Protein AF-A0A7V7JLJ2-F1 (afdb_monomer_lite)

Structure (mmCIF, N/CA/C/O backbone):
data_AF-A0A7V7JLJ2-F1
#
_entry.id   AF-A0A7V7JLJ2-F1
#
loop_
_atom_site.group_PDB
_atom_site.id
_atom_site.type_symbol
_atom_site.label_atom_id
_atom_site.label_alt_id
_atom_site.label_comp_id
_atom_site.label_asym_id
_atom_site.label_entity_id
_atom_site.label_seq_id
_atom_site.pdbx_PDB_ins_code
_atom_site.Cartn_x
_atom_site.Cartn_y
_atom_site.Cartn_z
_atom_site.occupancy
_atom_site.B_iso_or_equiv
_atom_site.auth_seq_id
_atom_site.auth_comp_id
_atom_site.auth_asym_id
_atom_site.auth_atom_id
_atom_site.pdbx_PDB_model_num
ATOM 1 N N . LYS A 1 1 ? 3.102 16.889 -3.162 1.00 49.25 1 LYS A N 1
ATOM 2 C CA . LYS A 1 1 ? 2.553 16.079 -4.281 1.00 49.25 1 LYS A CA 1
ATOM 3 C C . LYS A 1 1 ? 3.765 15.407 -4.908 1.00 49.25 1 LYS A C 1
ATOM 5 O O . LYS A 1 1 ? 4.625 16.146 -5.341 1.00 49.25 1 LYS A O 1
ATOM 10 N N . THR A 1 2 ? 4.021 14.112 -4.749 1.00 48.03 2 THR A N 1
ATOM 11 C CA . THR A 1 2 ? 3.205 12.985 -5.231 1.00 48.03 2 THR A CA 1
ATOM 12 C C . THR A 1 2 ? 3.617 11.740 -4.437 1.00 48.03 2 THR A C 1
ATOM 14 O O . THR A 1 2 ? 4.744 11.281 -4.549 1.00 48.03 2 THR A O 1
ATOM 17 N N . ALA A 1 3 ? 2.730 11.213 -3.599 1.00 52.97 3 ALA A N 1
ATOM 18 C CA . ALA A 1 3 ? 3.077 10.132 -2.676 1.00 52.97 3 ALA A CA 1
ATOM 19 C C . ALA A 1 3 ? 2.983 8.722 -3.304 1.00 52.97 3 ALA A C 1
ATOM 21 O O . ALA A 1 3 ? 3.598 7.788 -2.813 1.00 52.97 3 ALA A O 1
ATOM 22 N N . ALA A 1 4 ? 2.260 8.572 -4.418 1.00 58.03 4 ALA A N 1
ATOM 23 C CA . ALA A 1 4 ? 2.186 7.314 -5.168 1.00 58.03 4 ALA A CA 1
ATOM 24 C C . ALA A 1 4 ? 3.370 7.092 -6.138 1.00 58.03 4 ALA A C 1
ATOM 26 O O . ALA A 1 4 ? 3.455 6.030 -6.754 1.00 58.03 4 ALA A O 1
ATOM 27 N N . LEU A 1 5 ? 4.270 8.076 -6.295 1.00 61.25 5 LEU A N 1
ATOM 28 C CA . LEU A 1 5 ? 5.477 7.916 -7.113 1.00 61.25 5 LEU A CA 1
ATOM 29 C C . LEU A 1 5 ? 6.392 6.876 -6.454 1.00 61.25 5 LEU A C 1
ATOM 31 O O . LEU A 1 5 ? 6.748 7.016 -5.286 1.00 61.25 5 LEU A O 1
ATOM 35 N N . GLY A 1 6 ? 6.743 5.832 -7.202 1.00 71.06 6 GLY A N 1
ATOM 36 C CA . GLY A 1 6 ? 7.638 4.763 -6.758 1.00 71.06 6 GLY A CA 1
ATOM 37 C C . GLY A 1 6 ? 6.961 3.438 -6.410 1.00 71.06 6 GLY A C 1
ATOM 38 O O . GLY A 1 6 ? 7.667 2.450 -6.264 1.00 71.06 6 GLY A O 1
ATOM 39 N N . LEU A 1 7 ? 5.624 3.360 -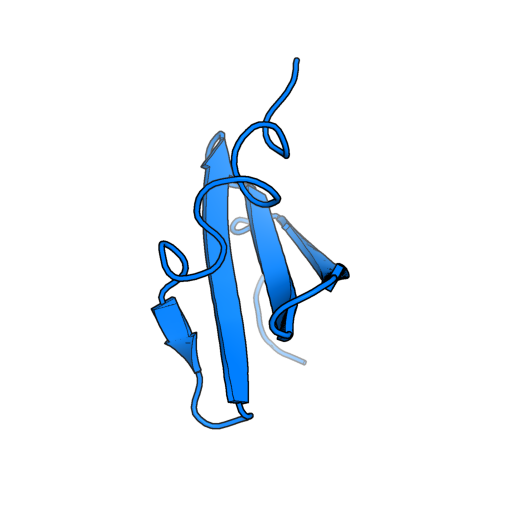6.325 1.00 79.12 7 LEU A N 1
ATOM 40 C CA . LEU A 1 7 ? 4.958 2.051 -6.209 1.00 79.12 7 LEU A CA 1
ATOM 41 C C . LEU A 1 7 ? 5.053 1.242 -7.506 1.00 79.12 7 LEU A C 1
ATOM 43 O O . LEU A 1 7 ? 5.131 0.023 -7.447 1.00 79.12 7 LEU A O 1
ATOM 47 N N . ALA A 1 8 ? 5.063 1.908 -8.663 1.00 78.38 8 ALA A N 1
ATOM 48 C CA . ALA A 1 8 ? 5.292 1.240 -9.942 1.00 78.38 8 ALA A CA 1
ATOM 49 C C . ALA A 1 8 ? 6.711 0.655 -10.045 1.00 78.38 8 ALA A C 1
ATOM 51 O O . ALA A 1 8 ? 6.879 -0.415 -10.620 1.00 78.38 8 ALA A O 1
ATOM 52 N N . ASP A 1 9 ? 7.698 1.342 -9.463 1.00 85.25 9 ASP A N 1
ATOM 53 C CA . ASP A 1 9 ? 9.109 0.956 -9.545 1.00 85.25 9 ASP A CA 1
ATOM 54 C C . ASP A 1 9 ? 9.517 -0.036 -8.442 1.00 85.25 9 ASP A C 1
ATOM 56 O O . ASP A 1 9 ? 10.357 -0.899 -8.675 1.00 85.25 9 ASP A O 1
ATOM 60 N N . PHE A 1 10 ? 8.920 0.079 -7.246 1.00 86.94 10 PHE A N 1
ATOM 61 C CA . PHE A 1 10 ? 9.249 -0.725 -6.059 1.00 86.94 10 PHE A CA 1
ATOM 62 C C . PHE A 1 10 ? 7.991 -1.173 -5.289 1.00 86.94 10 PHE A C 1
ATOM 64 O O . PHE A 1 10 ? 7.749 -0.734 -4.150 1.00 86.94 10 PHE A O 1
ATOM 71 N N . PRO A 1 11 ? 7.147 -2.023 -5.895 1.00 87.06 11 PRO A N 1
ATOM 72 C CA . PRO A 1 11 ? 5.863 -2.424 -5.323 1.00 87.06 11 PRO A CA 1
ATOM 73 C C . PRO A 1 11 ? 5.991 -3.261 -4.038 1.00 87.06 11 PRO A C 1
ATOM 75 O O . PRO A 1 11 ? 5.041 -3.396 -3.273 1.00 87.06 11 PRO A O 1
ATOM 78 N N . GLU A 1 12 ? 7.158 -3.826 -3.755 1.00 89.94 12 GLU A N 1
ATOM 79 C CA . GLU A 1 12 ? 7.429 -4.630 -2.562 1.00 89.94 12 GLU A CA 1
ATOM 80 C C . GLU A 1 12 ? 7.771 -3.820 -1.301 1.00 89.94 12 GLU A C 1
ATOM 82 O O . GLU A 1 12 ? 7.816 -4.404 -0.217 1.00 89.94 12 GLU A O 1
ATOM 87 N N . ARG A 1 13 ? 7.955 -2.491 -1.388 1.00 88.94 13 ARG A N 1
ATOM 88 C CA . ARG A 1 13 ? 8.305 -1.643 -0.222 1.00 88.94 13 ARG A CA 1
ATOM 89 C C . ARG A 1 13 ? 7.227 -1.594 0.860 1.00 88.94 13 ARG A C 1
ATOM 91 O O . ARG A 1 13 ? 7.533 -1.270 2.006 1.00 88.94 13 ARG A O 1
ATOM 98 N N . GLY A 1 14 ? 5.968 -1.854 0.512 1.00 90.81 14 GLY A N 1
ATOM 99 C CA . GLY A 1 14 ? 4.883 -1.905 1.490 1.00 90.81 14 GLY A CA 1
ATOM 100 C C . GLY A 1 14 ? 4.951 -3.161 2.351 1.00 90.81 14 GLY A C 1
ATOM 101 O O . GLY A 1 14 ? 5.292 -4.244 1.872 1.00 90.81 14 GLY A O 1
ATOM 102 N N . ARG A 1 15 ? 4.561 -3.028 3.619 1.00 93.38 15 ARG A N 1
ATOM 103 C CA . ARG A 1 15 ? 4.446 -4.143 4.560 1.00 93.38 15 ARG A CA 1
ATOM 104 C C . ARG A 1 15 ? 3.354 -5.099 4.083 1.00 93.38 15 ARG A C 1
ATOM 106 O O . ARG A 1 15 ? 2.222 -4.666 3.879 1.00 93.38 15 ARG A O 1
ATOM 113 N N . LEU A 1 16 ? 3.686 -6.382 3.931 1.00 95.06 16 LEU A N 1
ATOM 114 C CA . LEU A 1 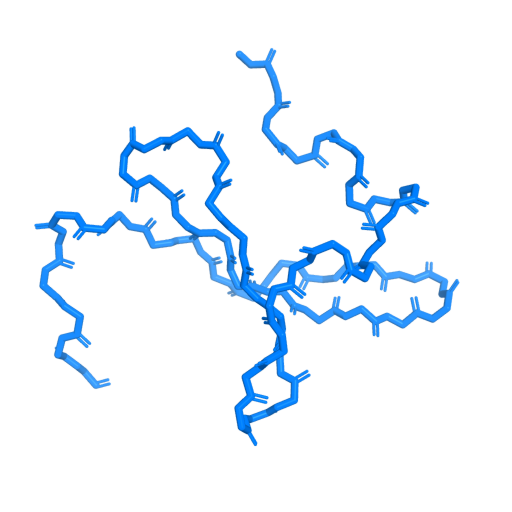16 ? 2.708 -7.420 3.607 1.00 95.06 16 LEU A CA 1
ATOM 115 C C . LEU A 1 16 ? 1.771 -7.649 4.802 1.00 95.06 16 LEU A C 1
ATOM 117 O O . LEU A 1 16 ? 2.216 -7.751 5.950 1.00 95.06 16 LEU A O 1
ATOM 121 N N . ARG A 1 17 ? 0.472 -7.694 4.529 1.00 93.44 17 ARG A N 1
ATOM 122 C CA . ARG A 1 17 ? -0.594 -7.980 5.489 1.00 93.44 17 ARG A CA 1
ATOM 123 C C . ARG A 1 17 ? -1.005 -9.450 5.382 1.00 93.44 17 ARG A C 1
ATOM 125 O O . ARG A 1 17 ? -0.719 -10.122 4.396 1.00 93.44 17 ARG A O 1
ATOM 132 N N . ASN A 1 18 ? -1.731 -9.934 6.388 1.00 93.19 18 ASN A N 1
ATOM 133 C CA . ASN A 1 18 ? -2.225 -11.316 6.416 1.00 93.19 18 ASN A CA 1
ATOM 134 C C . ASN A 1 18 ? -3.269 -11.604 5.320 1.00 93.19 18 ASN A C 1
ATOM 136 O O . ASN A 1 18 ? -3.471 -12.760 4.971 1.00 93.19 18 ASN A O 1
ATOM 140 N N . ASP A 1 19 ? -3.920 -10.566 4.785 1.00 91.88 19 ASP A N 1
ATOM 141 C CA . ASP A 1 19 ? -4.880 -10.652 3.675 1.00 91.88 19 ASP A CA 1
ATOM 142 C C . ASP A 1 19 ? -4.206 -10.669 2.287 1.00 91.88 19 ASP A C 1
ATOM 144 O O . ASP A 1 19 ? -4.896 -10.709 1.273 1.00 91.88 19 ASP A O 1
ATOM 148 N N . GLY A 1 20 ? -2.868 -10.649 2.226 1.00 93.50 20 GLY A N 1
ATOM 149 C CA . GLY A 1 20 ? -2.096 -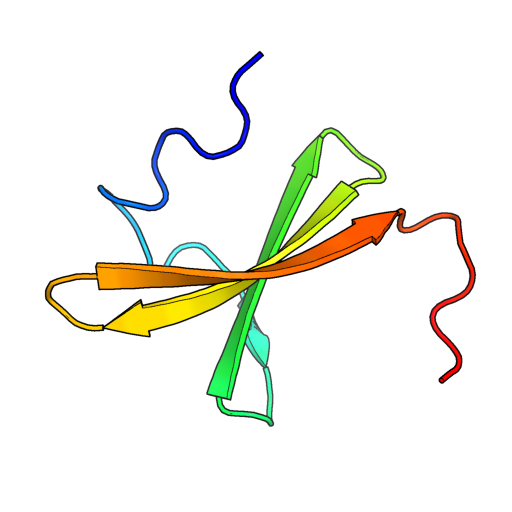10.634 0.981 1.00 93.50 20 GLY A CA 1
ATOM 150 C C . GLY A 1 20 ? -1.874 -9.239 0.391 1.00 93.50 20 GLY A C 1
ATOM 151 O O . GLY A 1 20 ? -0.981 -9.079 -0.444 1.00 93.50 20 GLY A O 1
ATOM 152 N N . ALA A 1 21 ? -2.597 -8.220 0.867 1.00 95.12 21 ALA A N 1
ATOM 153 C CA . ALA A 1 21 ? -2.381 -6.845 0.442 1.00 95.12 21 ALA A CA 1
ATOM 154 C C . ALA A 1 21 ? -1.117 -6.258 1.082 1.00 95.12 21 ALA A C 1
ATOM 156 O O . ALA A 1 21 ? -0.588 -6.739 2.091 1.00 95.12 21 ALA A O 1
ATOM 157 N N . ARG A 1 22 ? -0.634 -5.157 0.517 1.00 94.56 22 ARG A N 1
ATOM 158 C CA . ARG A 1 22 ? 0.479 -4.376 1.056 1.00 94.56 22 ARG A CA 1
ATOM 159 C C . ARG A 1 22 ? -0.006 -3.043 1.575 1.00 94.56 22 ARG A C 1
ATOM 161 O O . ARG A 1 22 ? -0.931 -2.448 1.030 1.00 94.56 22 ARG A O 1
ATOM 168 N N . GLU A 1 23 ? 0.651 -2.544 2.611 1.00 93.19 23 GLU A N 1
ATOM 169 C CA . GLU A 1 23 ? 0.401 -1.201 3.122 1.00 93.19 23 GLU A CA 1
ATOM 170 C C . GLU A 1 23 ? 1.676 -0.370 3.249 1.00 93.19 23 GLU A C 1
ATOM 172 O O . GLU A 1 23 ? 2.745 -0.880 3.587 1.00 93.19 23 GLU A O 1
ATOM 177 N N . ILE A 1 24 ? 1.571 0.928 2.970 1.00 91.19 24 ILE A N 1
ATOM 178 C CA . ILE A 1 24 ? 2.684 1.870 3.094 1.00 91.19 24 ILE A CA 1
ATOM 179 C C . ILE A 1 24 ? 2.197 3.231 3.591 1.00 91.19 24 ILE A C 1
ATOM 181 O O . ILE A 1 24 ? 1.188 3.760 3.120 1.00 91.19 24 ILE A O 1
ATOM 185 N N . ALA A 1 25 ? 2.925 3.804 4.549 1.00 89.00 25 ALA A N 1
ATOM 186 C CA . ALA A 1 25 ? 2.741 5.188 4.961 1.00 8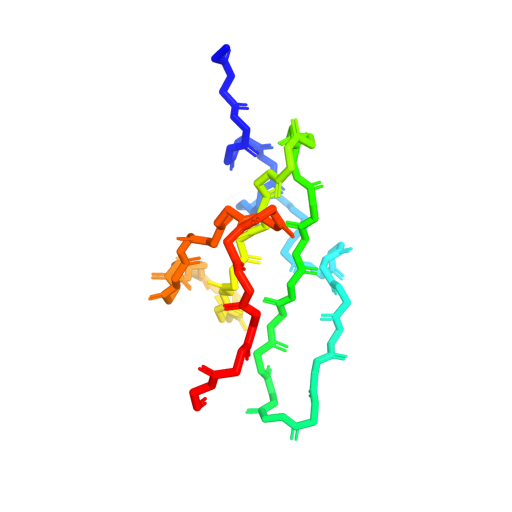9.00 25 ALA A CA 1
ATOM 187 C C . ALA A 1 25 ? 3.502 6.099 3.994 1.00 89.00 25 ALA A C 1
ATOM 189 O O . ALA A 1 25 ? 4.685 5.892 3.738 1.00 89.00 25 ALA A O 1
ATOM 190 N N . ILE A 1 26 ? 2.811 7.095 3.451 1.00 81.50 26 ILE A N 1
ATOM 191 C CA . ILE A 1 26 ? 3.357 7.987 2.420 1.00 81.50 26 ILE A CA 1
ATOM 192 C C . ILE A 1 26 ? 3.659 9.374 2.976 1.00 81.50 26 ILE A C 1
ATOM 194 O O . ILE A 1 26 ? 4.794 9.835 2.942 1.00 81.50 26 ILE A O 1
ATOM 198 N N . ILE A 1 27 ? 2.637 10.034 3.512 1.00 82.19 27 ILE A N 1
ATOM 199 C CA . ILE A 1 27 ? 2.760 11.282 4.263 1.00 82.19 27 ILE A CA 1
ATOM 200 C C . ILE A 1 27 ? 1.887 11.072 5.490 1.00 82.19 27 ILE A C 1
ATOM 202 O O . ILE A 1 27 ? 0.680 10.914 5.307 1.00 82.19 27 ILE A O 1
ATOM 206 N N . PRO A 1 28 ? 2.436 11.016 6.714 1.00 77.81 28 PRO A N 1
ATOM 207 C CA . PRO A 1 28 ? 1.616 10.864 7.905 1.00 77.81 28 PRO A CA 1
ATOM 208 C C . PRO A 1 28 ? 0.481 11.903 7.931 1.00 77.81 28 PRO A C 1
ATOM 210 O O . PRO A 1 28 ? 0.720 13.066 7.603 1.00 77.81 28 PRO A O 1
ATOM 213 N N . PRO A 1 29 ? -0.752 11.505 8.283 1.00 87.50 29 PRO A N 1
ATOM 214 C CA . PRO A 1 29 ? -1.160 10.186 8.772 1.00 87.50 29 PRO A CA 1
ATOM 215 C C . PRO A 1 29 ? -1.670 9.234 7.667 1.00 87.50 29 PRO A C 1
ATOM 217 O O . PRO A 1 29 ? -2.298 8.230 7.979 1.00 87.50 29 PRO A O 1
ATOM 220 N N . TYR A 1 30 ? -1.450 9.510 6.381 1.00 87.56 30 TYR A N 1
ATOM 221 C CA . TYR A 1 30 ? -2.012 8.722 5.281 1.00 87.56 30 TYR A CA 1
ATOM 222 C C . TYR A 1 30 ? -1.292 7.386 5.052 1.00 87.56 30 TYR A C 1
ATOM 224 O O . TYR A 1 30 ? -0.066 7.334 4.905 1.00 87.56 30 TYR A O 1
ATOM 232 N N . VAL A 1 31 ? -2.080 6.315 4.940 1.00 89.19 31 VAL A N 1
ATOM 233 C CA . VAL A 1 31 ? -1.627 4.956 4.610 1.00 89.19 31 VAL A CA 1
ATOM 234 C C . VAL A 1 31 ? -2.347 4.475 3.355 1.00 89.19 31 VAL A C 1
ATOM 236 O O . VAL A 1 31 ? -3.574 4.504 3.293 1.00 89.19 31 VAL A O 1
ATOM 239 N N . ILE A 1 32 ? -1.598 4.003 2.362 1.00 91.75 32 ILE A N 1
ATOM 240 C CA . ILE A 1 32 ? -2.148 3.330 1.179 1.00 91.75 32 ILE A CA 1
ATOM 241 C C . ILE A 1 32 ? -2.178 1.831 1.454 1.00 91.75 32 ILE A C 1
ATOM 243 O O . ILE A 1 32 ? -1.168 1.285 1.891 1.00 91.75 32 ILE A O 1
ATOM 247 N N . VAL A 1 33 ? -3.295 1.174 1.142 1.00 93.44 33 VAL A N 1
ATOM 248 C CA . VAL A 1 33 ? -3.386 -0.285 0.993 1.00 93.44 33 VAL A CA 1
ATOM 249 C C . VAL A 1 33 ? -3.514 -0.602 -0.491 1.00 93.44 33 VAL A C 1
ATOM 251 O O . VAL A 1 33 ? -4.334 0.006 -1.183 1.00 93.44 33 VAL A O 1
ATOM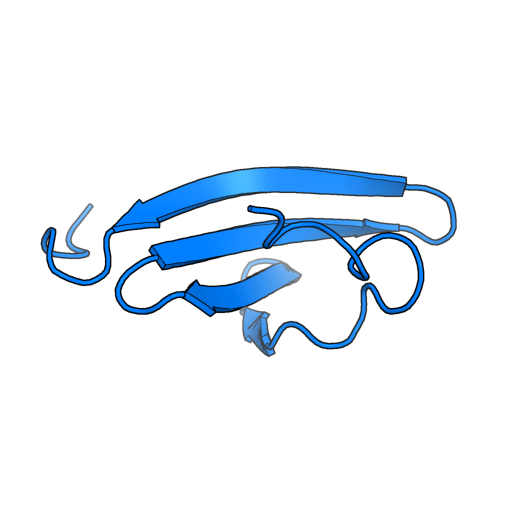 254 N N . TYR A 1 34 ? -2.701 -1.521 -0.992 1.00 94.44 34 TYR A N 1
ATOM 255 C CA . TYR A 1 34 ? -2.615 -1.842 -2.410 1.00 94.44 34 TYR A CA 1
ATOM 256 C C . TYR A 1 34 ? -2.252 -3.307 -2.639 1.00 94.44 34 TYR A C 1
ATOM 258 O O . TYR A 1 34 ? -1.603 -3.930 -1.803 1.00 94.44 34 TYR A O 1
ATOM 266 N N . ASP A 1 35 ? -2.612 -3.812 -3.813 1.00 95.19 35 ASP A N 1
ATOM 267 C CA . ASP A 1 35 ? -2.107 -5.075 -4.339 1.00 95.19 35 ASP A CA 1
ATOM 268 C C . ASP A 1 35 ? -1.010 -4.826 -5.367 1.00 95.19 35 ASP A C 1
ATOM 270 O O . ASP A 1 35 ? -1.061 -3.865 -6.145 1.00 95.19 35 ASP A O 1
ATOM 274 N N . ALA A 1 36 ? -0.029 -5.723 -5.379 1.00 92.44 36 ALA A N 1
ATOM 275 C CA . ALA A 1 36 ? 1.099 -5.708 -6.293 1.00 92.44 36 ALA A CA 1
ATOM 276 C C . ALA A 1 36 ? 1.161 -7.015 -7.085 1.00 92.44 36 ALA A C 1
ATOM 278 O O . ALA A 1 36 ? 1.242 -8.102 -6.519 1.00 92.44 36 ALA A O 1
ATOM 279 N N . THR A 1 37 ? 1.172 -6.888 -8.405 1.00 89.69 37 THR A N 1
ATOM 280 C CA . THR A 1 37 ? 1.461 -7.967 -9.357 1.00 89.69 37 THR A CA 1
ATOM 281 C C . THR A 1 37 ? 2.688 -7.576 -10.184 1.00 89.69 37 THR A C 1
ATOM 283 O O . THR A 1 37 ? 3.028 -6.390 -10.213 1.00 89.69 37 THR A O 1
ATOM 286 N N . PRO A 1 38 ? 3.322 -8.508 -10.921 1.00 86.06 38 PRO A N 1
ATOM 287 C CA . PRO A 1 38 ? 4.508 -8.195 -11.725 1.00 86.06 38 PRO A CA 1
ATOM 288 C C . PRO A 1 38 ? 4.333 -7.059 -12.747 1.00 86.06 38 PRO A C 1
ATOM 290 O O . PRO A 1 38 ? 5.319 -6.479 -13.186 1.00 86.06 38 PRO A O 1
ATOM 293 N N . HIS A 1 39 ? 3.098 -6.740 -13.148 1.00 88.44 39 HIS A N 1
ATOM 294 C CA . HIS A 1 39 ? 2.820 -5.749 -14.196 1.00 88.44 39 HIS A CA 1
ATOM 295 C C . HIS A 1 39 ? 1.951 -4.582 -13.731 1.00 88.44 39 HIS A C 1
ATOM 297 O O . HIS A 1 39 ? 1.682 -3.664 -14.505 1.00 88.44 39 HIS A O 1
ATOM 303 N N . ARG A 1 40 ? 1.443 -4.627 -12.496 1.00 90.88 40 ARG A N 1
ATOM 304 C CA . ARG A 1 40 ? 0.436 -3.672 -12.039 1.00 90.88 40 ARG A CA 1
ATOM 305 C C . ARG A 1 40 ? 0.420 -3.537 -10.529 1.00 90.88 40 ARG A C 1
ATOM 307 O O . ARG A 1 40 ? 0.386 -4.536 -9.812 1.00 90.88 40 ARG A O 1
ATOM 314 N N . VAL A 1 41 ? 0.290 -2.291 -10.087 1.00 92.19 41 VAL A N 1
ATOM 315 C CA . VAL A 1 41 ? -0.132 -1.937 -8.732 1.00 92.19 41 VAL A CA 1
ATOM 316 C C . VAL A 1 41 ? -1.571 -1.440 -8.769 1.00 92.19 41 VAL A C 1
ATOM 318 O O . VAL A 1 41 ? -1.921 -0.591 -9.591 1.00 92.19 41 VAL A O 1
ATOM 321 N N . THR A 1 42 ? -2.406 -1.956 -7.873 1.00 93.94 42 THR A N 1
ATOM 322 C CA . THR A 1 42 ? -3.790 -1.504 -7.702 1.00 93.94 42 THR A CA 1
ATOM 323 C C . THR A 1 42 ? -3.962 -0.955 -6.299 1.00 93.94 42 THR A C 1
ATOM 325 O O . THR A 1 42 ? -3.839 -1.689 -5.325 1.00 93.94 42 THR A O 1
ATOM 328 N N . ILE A 1 43 ? -4.265 0.338 -6.187 1.00 92.81 43 ILE A N 1
ATOM 329 C CA . ILE A 1 43 ? -4.605 0.947 -4.900 1.00 92.81 43 ILE A CA 1
ATOM 330 C C . ILE A 1 43 ? -6.001 0.468 -4.504 1.00 92.81 43 ILE A C 1
ATOM 332 O O . ILE A 1 43 ? -6.971 0.743 -5.207 1.00 92.81 43 ILE A O 1
ATOM 336 N N . LEU A 1 44 ? -6.091 -0.238 -3.379 1.00 93.12 44 LEU A N 1
ATOM 337 C CA . LEU A 1 44 ? -7.349 -0.744 -2.839 1.00 93.12 44 LEU A CA 1
ATOM 338 C C . LEU A 1 44 ? -8.031 0.313 -1.973 1.00 93.12 44 LEU A C 1
ATOM 340 O O . LEU A 1 44 ? -9.238 0.517 -2.079 1.00 93.12 44 LEU A O 1
ATOM 344 N N . ARG A 1 45 ? -7.265 0.973 -1.093 1.00 90.31 45 ARG A N 1
ATOM 345 C CA . ARG A 1 45 ? -7.769 1.979 -0.146 1.00 90.31 45 ARG A CA 1
ATOM 346 C C . ARG A 1 45 ? -6.704 3.016 0.197 1.00 90.31 45 ARG A C 1
ATOM 348 O O . ARG A 1 45 ? -5.509 2.728 0.178 1.00 90.31 45 ARG A O 1
ATOM 355 N N . VAL A 1 46 ? -7.157 4.204 0.587 1.00 89.88 46 VAL A N 1
ATOM 356 C CA . VAL A 1 46 ? -6.327 5.233 1.222 1.00 89.88 46 VAL A CA 1
ATOM 357 C C . VAL A 1 46 ? -6.966 5.580 2.558 1.00 89.88 46 VAL A C 1
ATOM 359 O O . VAL A 1 46 ? -8.094 6.061 2.603 1.00 89.88 46 VAL A O 1
ATOM 362 N N . TRP A 1 47 ? -6.249 5.311 3.641 1.00 87.88 47 TRP A N 1
ATOM 363 C CA . TRP A 1 47 ? -6.691 5.575 5.004 1.00 87.88 47 TRP A CA 1
ATOM 364 C C . TRP A 1 47 ? -6.040 6.836 5.550 1.00 87.88 47 TRP A C 1
ATOM 366 O O . TRP A 1 47 ? -4.862 7.089 5.297 1.00 87.88 47 TRP A O 1
ATOM 376 N N . HIS A 1 48 ? -6.776 7.572 6.378 1.00 84.19 48 HIS A N 1
ATOM 377 C CA . HIS A 1 48 ? -6.208 8.571 7.272 1.00 84.19 48 HIS A CA 1
ATOM 378 C C . HIS A 1 48 ? -5.977 7.919 8.638 1.00 84.19 48 HIS A C 1
ATOM 380 O O . HIS A 1 48 ? -6.921 7.551 9.321 1.00 84.19 48 HIS A O 1
ATOM 386 N N . GLY A 1 49 ? -4.727 7.770 9.061 1.00 70.06 49 GLY A N 1
ATOM 387 C CA . GLY A 1 49 ? -4.339 7.055 10.281 1.00 70.06 49 GLY A CA 1
ATOM 388 C C . GLY A 1 49 ? -4.819 7.686 11.589 1.00 70.06 49 GLY A C 1
ATOM 389 O O . GLY A 1 49 ? -4.748 7.027 12.618 1.00 70.06 49 GLY A O 1
ATOM 390 N N . ALA A 1 50 ? -5.320 8.926 11.556 1.00 71.31 50 ALA A N 1
ATOM 391 C CA . ALA A 1 50 ? -5.997 9.540 12.702 1.00 71.31 50 ALA A CA 1
ATOM 392 C C . ALA A 1 50 ? -7.521 9.305 12.712 1.00 71.31 50 ALA A C 1
ATOM 394 O O . ALA A 1 50 ? -8.182 9.654 13.682 1.00 71.31 50 ALA A O 1
ATOM 395 N N . GLN A 1 51 ? -8.092 8.748 11.638 1.00 74.19 51 GLN A N 1
ATOM 396 C CA . GLN A 1 51 ? -9.461 8.236 11.653 1.00 74.19 51 GLN A CA 1
ATOM 397 C C . GLN A 1 51 ? -9.385 6.793 12.161 1.00 74.19 51 GLN A C 1
ATOM 399 O O . GLN A 1 51 ? -8.629 5.983 11.625 1.00 74.19 51 GLN A O 1
ATOM 404 N N . ASN A 1 52 ? -10.081 6.518 13.265 1.00 59.38 52 ASN A N 1
ATOM 405 C CA . ASN A 1 52 ? -9.984 5.262 14.000 1.00 59.38 52 ASN A CA 1
ATOM 406 C C . ASN A 1 52 ? -10.209 4.051 13.069 1.00 59.38 52 ASN A C 1
ATOM 408 O O . ASN A 1 52 ? -11.117 4.063 12.241 1.00 59.38 52 ASN A O 1
ATOM 412 N N . ARG A 1 53 ? -9.354 3.028 13.188 1.00 62.56 53 ARG A N 1
ATOM 413 C CA . ARG A 1 53 ? -9.245 1.871 12.272 1.00 62.56 53 ARG A CA 1
ATOM 414 C C . ARG A 1 53 ? -10.266 0.755 12.541 1.00 62.56 53 ARG A C 1
ATOM 416 O O . ARG A 1 53 ? -10.100 -0.341 12.014 1.00 62.56 53 ARG A O 1
ATOM 423 N N . GLU A 1 54 ? -11.273 1.000 13.372 1.00 53.81 54 GLU A N 1
ATOM 424 C CA . GLU A 1 54 ? -12.272 -0.011 13.720 1.00 53.81 54 GLU A CA 1
ATOM 425 C C . GLU A 1 54 ? -13.382 -0.048 12.667 1.00 53.81 54 GLU A C 1
ATOM 427 O O . GLU A 1 54 ? -14.199 0.868 12.558 1.00 53.81 54 GLU A O 1
ATOM 432 N N . GLY A 1 55 ? -13.360 -1.116 11.872 1.00 46.75 55 GLY A N 1
ATOM 433 C CA . GLY A 1 55 ? -14.377 -1.508 10.904 1.00 46.75 55 GLY A CA 1
ATOM 434 C C . GLY A 1 55 ? -14.125 -2.934 10.455 1.00 46.75 55 GLY A C 1
ATOM 435 O O . GLY A 1 55 ? -13.063 -3.152 9.828 1.00 46.75 55 GLY A O 1
#

Radius of gyration: 11.13 Å; chains: 1; bounding box: 24×27×28 Å

Secondary structure (DSSP, 8-state):
--TTTTTTT-GGGSEEPTTS-EEEEEETTEEEEEEEETTEEEEEEEEETTS----

Foldseek 3Di:
DDQCPCCQPCVPPFDQDPVRWGWDDRDPPKIWIWHDDPHDIGTPDIDHNVPDPDD

pLDDT: mean 82.56, std 13.96, range [46.75, 95.19]

Sequence (55 aa):
KTAALGLADFPERGRLRNDGAREIAIIPPYVIVYDATPHR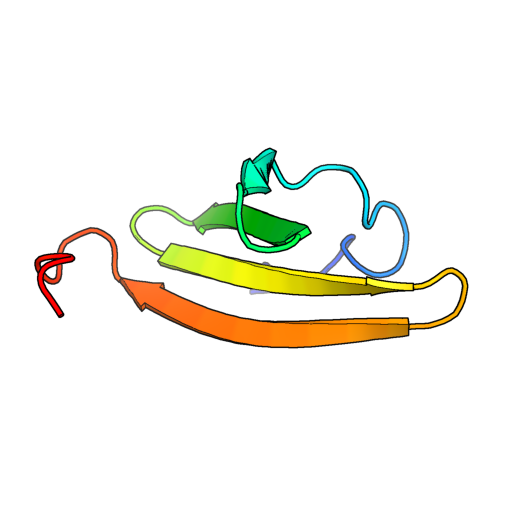VTILRVWHGAQNREG